Protein AF-A0A933LZY2-F1 (afdb_monomer)

Mean predicted aligned error: 4.34 Å

pLDDT: mean 91.55, std 7.42, range [58.97, 97.94]

Foldseek 3Di:
DPDDDDDDDDDDPDACLPPVVLVVVVVNLVVDDDQAEDEAEQEDDDPPPCSVVVSVSSQVSCCVSVVVSVYHYYYQQCYDPPDPSPVPDCVSCVSVD

Sequence (97 aa):
MPELHPGLVILFGSGETSPNGGRIFESVARRLTGHLRAVILETPAGFELNSAQVAGRIANFLRQRLQNYQPEITIIPARKRNTSFSPDDSELIRPLL

Solvent-accessible surface area (backbone atoms only — not comparable to full-atom values): 6179 Å² total; per-residue (Å²): 128,82,85,83,77,80,76,92,83,84,84,75,94,71,52,63,91,33,81,70,30,47,52,53,55,50,59,50,56,74,71,56,85,76,84,44,73,47,76,44,75,31,56,52,66,87,85,45,87,55,34,70,56,53,47,48,50,52,51,51,51,49,48,64,74,40,44,94,58,64,54,48,77,46,78,33,63,41,54,42,76,94,47,102,32,18,66,82,37,65,80,67,51,45,87,81,110

Secondary structure (DSSP, 8-state):
-----PPP----SS-TTSHHHHHHHHHHHTT--SS-EEEEE----TT-TTHHHHHHHHHHHHHHHTGGG--EEEEE----TTSTT-TT-HHHHGGG-

Radius of gyration: 14.81 Å; Cα contacts (8 Å, |Δi|>4): 104; chains: 1; bounding box: 44×30×37 Å

Structure (mmCIF, N/CA/C/O backbone):
data_AF-A0A933LZY2-F1
#
_entry.id   AF-A0A933LZY2-F1
#
loop_
_atom_site.group_PDB
_atom_site.id
_atom_site.type_symbol
_atom_site.label_atom_id
_atom_site.label_alt_id
_atom_site.label_comp_id
_atom_site.label_asym_id
_atom_site.label_entity_id
_atom_site.label_seq_id
_atom_site.pdbx_PDB_ins_code
_atom_site.Cartn_x
_atom_site.Cartn_y
_atom_site.Cartn_z
_atom_site.occupancy
_atom_site.B_iso_or_equiv
_atom_site.auth_seq_id
_atom_site.auth_comp_id
_atom_site.auth_asym_id
_atom_site.auth_atom_id
_atom_site.pdbx_PDB_model_num
ATOM 1 N N . MET A 1 1 ? -30.865 -6.085 -10.522 1.00 58.97 1 MET A N 1
ATOM 2 C CA . MET A 1 1 ? -29.457 -5.660 -10.383 1.00 58.97 1 MET A CA 1
ATOM 3 C C . MET A 1 1 ? -29.250 -5.399 -8.903 1.00 58.97 1 MET A C 1
ATOM 5 O O . MET A 1 1 ? -30.056 -4.639 -8.377 1.00 58.97 1 MET A O 1
ATOM 9 N N . PRO A 1 2 ? -28.324 -6.072 -8.200 1.00 65.94 2 PRO A N 1
ATOM 10 C CA . PRO A 1 2 ? -28.040 -5.706 -6.814 1.00 65.94 2 PRO A CA 1
ATOM 11 C C . PRO A 1 2 ? -27.610 -4.233 -6.764 1.00 65.94 2 PRO A C 1
ATOM 13 O O . PRO A 1 2 ? -26.930 -3.767 -7.681 1.00 65.94 2 PRO A O 1
ATOM 16 N N . GLU A 1 3 ? -28.041 -3.494 -5.741 1.00 78.56 3 GLU A N 1
ATOM 17 C CA . GLU A 1 3 ? -27.563 -2.127 -5.528 1.00 78.56 3 GLU A CA 1
ATOM 18 C C . GLU A 1 3 ? -26.049 -2.165 -5.299 1.00 78.56 3 GLU A C 1
ATOM 20 O O . GLU A 1 3 ? -25.548 -2.813 -4.379 1.00 78.56 3 GLU A O 1
ATOM 25 N N . LEU A 1 4 ? -25.303 -1.502 -6.183 1.00 80.88 4 LEU A N 1
ATOM 26 C CA . LEU A 1 4 ? -23.877 -1.286 -5.996 1.00 80.88 4 LEU A CA 1
ATOM 27 C C . LEU A 1 4 ? -23.720 -0.140 -4.997 1.00 80.88 4 LEU A C 1
ATOM 29 O O . LEU A 1 4 ? -24.092 0.992 -5.298 1.00 80.88 4 LEU A O 1
ATOM 33 N N . HIS A 1 5 ? -23.146 -0.426 -3.830 1.00 84.31 5 HIS A N 1
ATOM 34 C CA . HIS A 1 5 ? -22.707 0.589 -2.874 1.00 84.31 5 HIS A CA 1
ATOM 35 C C . HIS A 1 5 ? -21.181 0.711 -2.966 1.00 84.31 5 HIS A C 1
ATOM 37 O O . HIS A 1 5 ? -20.474 -0.133 -2.409 1.00 84.31 5 HIS A O 1
ATOM 43 N N . PRO A 1 6 ? -20.642 1.707 -3.694 1.00 88.19 6 PRO A N 1
ATOM 44 C CA . PRO A 1 6 ? -19.203 1.911 -3.771 1.00 88.19 6 PRO A CA 1
ATOM 45 C C . PRO A 1 6 ? -18.605 2.133 -2.381 1.00 88.19 6 PRO A C 1
ATOM 47 O O . PRO A 1 6 ? -19.195 2.805 -1.532 1.00 88.19 6 PRO A O 1
ATOM 50 N N . GLY A 1 7 ? -17.408 1.591 -2.165 1.00 88.31 7 GLY A N 1
ATOM 51 C CA . GLY A 1 7 ? -16.629 1.871 -0.964 1.00 88.31 7 GLY A CA 1
ATOM 52 C C . GLY A 1 7 ? -16.157 3.328 -0.897 1.00 88.31 7 GLY A C 1
ATOM 53 O O . GLY A 1 7 ? -16.219 4.083 -1.868 1.00 88.31 7 GLY A O 1
ATOM 54 N N . LEU A 1 8 ? -15.646 3.723 0.270 1.00 91.56 8 LEU A N 1
ATOM 55 C CA . LEU A 1 8 ? -15.067 5.048 0.480 1.00 91.56 8 LEU A CA 1
ATOM 56 C C . LEU A 1 8 ? -13.787 5.227 -0.354 1.00 91.56 8 LEU A C 1
ATOM 58 O O . LEU A 1 8 ? -12.869 4.416 -0.261 1.00 91.56 8 LEU A O 1
ATOM 62 N N . VAL A 1 9 ? -13.700 6.332 -1.098 1.00 94.12 9 VAL A N 1
ATOM 63 C CA . VAL A 1 9 ? -12.491 6.738 -1.831 1.00 94.12 9 VAL A CA 1
ATOM 64 C C . VAL A 1 9 ? -11.820 7.895 -1.100 1.00 94.12 9 VAL A C 1
ATOM 66 O O . VAL A 1 9 ? -12.473 8.874 -0.741 1.00 94.12 9 VAL A O 1
ATOM 69 N N . ILE A 1 10 ? -10.510 7.785 -0.881 1.00 93.75 10 ILE A N 1
ATOM 70 C CA . ILE A 1 10 ? -9.693 8.815 -0.232 1.00 93.75 10 ILE A CA 1
ATOM 71 C C . ILE A 1 10 ? -8.555 9.190 -1.164 1.00 93.75 10 ILE A C 1
ATOM 73 O O . ILE A 1 10 ? -7.862 8.322 -1.689 1.00 93.75 10 ILE A O 1
ATOM 77 N N . LEU A 1 11 ? -8.356 10.494 -1.335 1.00 95.19 11 LEU A N 1
ATOM 78 C CA . LEU A 1 11 ? -7.293 11.059 -2.151 1.00 95.19 11 LEU A CA 1
ATOM 79 C C . LEU A 1 11 ? -6.330 11.815 -1.238 1.00 95.19 11 LEU A C 1
ATOM 81 O O . LEU A 1 11 ? -6.725 12.756 -0.549 1.00 95.19 11 LEU A O 1
ATOM 85 N N . PHE A 1 12 ? -5.066 11.401 -1.234 1.00 93.12 12 PHE A N 1
ATOM 86 C CA . PHE A 1 12 ? -3.993 12.137 -0.577 1.00 93.12 12 PHE A CA 1
ATOM 87 C C . PHE A 1 12 ? -3.307 13.032 -1.605 1.00 93.12 12 PHE A C 1
ATOM 89 O O . PHE A 1 12 ? -2.862 12.552 -2.642 1.00 93.12 12 PHE A O 1
ATOM 96 N N . GLY A 1 13 ? -3.202 14.330 -1.311 1.00 92.69 13 GLY A N 1
ATOM 97 C CA . GLY A 1 13 ? -2.330 15.221 -2.084 1.00 92.69 13 GLY A CA 1
ATOM 98 C C . GLY A 1 13 ? -0.851 15.030 -1.730 1.00 92.69 13 GLY A C 1
ATOM 99 O O . GLY A 1 13 ? 0.013 15.135 -2.592 1.00 92.69 13 GLY A O 1
ATOM 100 N N . SER A 1 14 ? -0.564 14.757 -0.453 1.00 89.62 14 SER A N 1
ATOM 101 C CA . SER A 1 14 ? 0.756 14.416 0.091 1.00 89.62 14 SER A CA 1
ATOM 102 C C . SER A 1 14 ? 0.600 13.927 1.539 1.00 89.62 14 SER A C 1
ATOM 104 O O . SER A 1 14 ? -0.402 14.234 2.195 1.00 89.62 14 SER A O 1
ATOM 106 N N . GLY A 1 15 ? 1.597 13.213 2.066 1.00 92.19 15 GLY A N 1
ATOM 107 C CA . GLY A 1 15 ? 1.723 12.938 3.497 1.00 92.19 15 GLY A CA 1
ATOM 108 C C . GLY A 1 15 ? 0.860 11.784 4.000 1.00 92.19 15 GLY A C 1
ATOM 109 O O . GLY A 1 15 ? 0.442 11.797 5.159 1.00 92.19 15 GLY A O 1
ATOM 110 N N . GLU A 1 16 ? 0.616 10.776 3.174 1.00 94.50 16 GLU A N 1
ATOM 111 C CA . GLU A 1 16 ? -0.064 9.536 3.540 1.00 94.50 16 GLU A CA 1
ATOM 112 C C . GLU A 1 16 ? 0.623 8.841 4.730 1.00 94.50 16 GLU A C 1
ATOM 114 O O . GLU A 1 16 ? -0.049 8.422 5.669 1.00 94.50 16 GLU A O 1
ATOM 119 N N . THR A 1 17 ? 1.960 8.846 4.793 1.00 94.94 17 THR A N 1
ATOM 120 C CA . THR A 1 17 ? 2.727 8.314 5.938 1.00 94.94 17 THR A CA 1
ATOM 121 C C . THR A 1 17 ? 3.069 9.364 7.005 1.00 94.94 17 THR A C 1
ATOM 123 O O . THR A 1 17 ? 3.966 9.156 7.821 1.00 94.94 17 THR A O 1
ATOM 126 N N . SER A 1 18 ? 2.402 10.522 7.008 1.00 95.06 18 SER A N 1
ATOM 127 C CA . SER A 1 18 ? 2.571 11.539 8.058 1.00 95.06 18 SER A CA 1
ATOM 128 C C . SER A 1 18 ? 1.684 11.242 9.278 1.00 95.06 18 SER A C 1
ATOM 130 O O . SER A 1 18 ? 0.700 10.507 9.160 1.00 95.06 18 SER A O 1
ATOM 132 N N . PRO A 1 19 ? 1.931 11.858 10.453 1.00 92.19 19 PRO A N 1
ATOM 133 C CA . PRO A 1 19 ? 1.029 11.733 11.601 1.00 92.19 19 PRO A CA 1
ATOM 134 C C . PRO A 1 19 ? -0.419 12.144 11.295 1.00 92.19 19 PRO A C 1
ATOM 136 O O . PRO A 1 19 ? -1.353 11.532 11.812 1.00 92.19 19 PRO A O 1
ATOM 139 N N . ASN A 1 20 ? -0.618 13.151 10.436 1.00 90.94 20 ASN A N 1
ATOM 140 C CA . ASN A 1 20 ? -1.951 13.582 10.010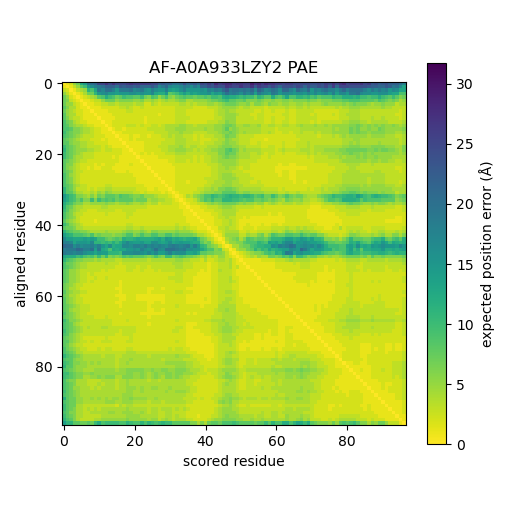 1.00 90.94 20 ASN A CA 1
ATOM 141 C C . ASN A 1 20 ? -2.578 12.579 9.033 1.00 90.94 20 ASN A C 1
ATOM 143 O O . ASN A 1 20 ? -3.747 12.233 9.198 1.00 90.94 20 ASN A O 1
ATOM 147 N N . GLY A 1 21 ? -1.800 12.046 8.085 1.00 91.94 21 GLY A N 1
ATOM 148 C CA . GLY A 1 21 ? -2.251 10.984 7.180 1.00 91.94 21 GLY A CA 1
ATOM 149 C C . GLY A 1 21 ? -2.647 9.708 7.924 1.00 91.94 21 GLY A C 1
ATOM 150 O O . GLY A 1 21 ? -3.690 9.116 7.653 1.00 91.94 21 GLY A O 1
ATOM 151 N N . GLY A 1 22 ? -1.908 9.365 8.981 1.00 94.19 22 GLY A N 1
ATOM 152 C CA . GLY A 1 22 ? -2.231 8.259 9.881 1.00 94.19 22 GLY A CA 1
ATOM 153 C C . GLY A 1 22 ? -3.612 8.361 10.541 1.00 94.19 22 GLY A C 1
ATOM 154 O O . GLY A 1 22 ? -4.238 7.332 10.793 1.00 94.19 22 GLY A O 1
ATOM 155 N N . ARG A 1 23 ? -4.125 9.574 10.801 1.00 95.50 23 ARG A N 1
ATOM 156 C CA . ARG A 1 23 ? -5.486 9.765 11.346 1.00 95.50 23 ARG A CA 1
ATOM 157 C C . ARG A 1 23 ? -6.567 9.443 10.319 1.00 95.50 23 ARG A C 1
ATOM 159 O O . ARG A 1 23 ? -7.641 8.979 10.693 1.00 95.50 23 ARG A O 1
ATOM 166 N N . ILE A 1 24 ? -6.289 9.674 9.036 1.00 95.56 24 ILE A N 1
ATOM 167 C CA . ILE A 1 24 ? -7.208 9.329 7.949 1.00 95.56 24 ILE A CA 1
ATOM 168 C C . ILE A 1 24 ? -7.351 7.809 7.861 1.00 95.56 24 ILE A C 1
ATOM 170 O O . ILE A 1 24 ? -8.475 7.312 7.878 1.00 95.56 24 ILE A O 1
ATOM 174 N N . PHE A 1 25 ? -6.240 7.066 7.889 1.00 95.75 25 PHE A N 1
ATOM 175 C CA . PHE A 1 25 ? -6.280 5.600 7.924 1.00 95.75 25 PHE A CA 1
ATOM 176 C C . PHE A 1 25 ? -7.049 5.054 9.133 1.00 95.75 25 PHE A C 1
ATOM 178 O O . PHE A 1 25 ? -7.872 4.156 8.977 1.00 95.75 25 PHE A O 1
ATOM 185 N N . GLU A 1 26 ? -6.855 5.622 10.326 1.00 95.62 26 GLU A N 1
ATOM 186 C CA . GLU A 1 26 ? -7.643 5.233 11.504 1.00 95.62 26 GLU A CA 1
ATOM 187 C C . GLU A 1 26 ? -9.137 5.537 11.342 1.00 95.62 26 GLU A C 1
ATOM 189 O O . GLU A 1 26 ? -9.976 4.728 11.734 1.00 95.62 26 GLU A O 1
ATOM 194 N N . SER A 1 27 ? -9.492 6.682 10.749 1.00 95.12 27 SER A N 1
ATOM 195 C CA . SER A 1 27 ? -10.892 7.036 10.488 1.00 95.12 27 SER A CA 1
ATOM 196 C C . SER A 1 27 ? -11.578 6.016 9.575 1.00 95.12 27 SER A C 1
ATOM 198 O O . SER A 1 27 ? -12.732 5.662 9.816 1.00 95.12 27 SER A O 1
ATOM 200 N N . VAL A 1 28 ? -10.857 5.504 8.571 1.00 94.19 28 VAL A N 1
ATOM 201 C CA . VAL A 1 28 ? -11.327 4.414 7.703 1.00 94.19 28 VAL A CA 1
ATOM 202 C C . VAL A 1 28 ? -11.450 3.116 8.481 1.00 94.19 28 VAL A C 1
ATOM 204 O O . VAL A 1 28 ? -12.515 2.507 8.460 1.00 94.19 28 VAL A O 1
ATOM 207 N N . ALA A 1 29 ? -10.397 2.714 9.198 1.00 94.38 29 ALA A N 1
ATOM 208 C CA . ALA A 1 29 ? -10.365 1.459 9.945 1.00 94.38 29 ALA A CA 1
ATOM 209 C C . ALA A 1 29 ? -11.543 1.346 10.926 1.00 94.38 29 ALA A C 1
ATOM 211 O O . ALA A 1 29 ? -12.174 0.299 11.006 1.00 94.38 29 ALA A O 1
ATOM 212 N N . ARG A 1 30 ? -11.918 2.446 11.595 1.00 94.19 30 ARG A N 1
ATOM 213 C CA . ARG A 1 30 ? -13.082 2.495 12.500 1.00 94.19 30 ARG A CA 1
ATOM 214 C C . ARG A 1 30 ? -14.435 2.263 11.824 1.00 94.19 30 ARG A C 1
ATOM 216 O O . ARG A 1 30 ? -15.397 1.956 12.521 1.00 94.19 30 ARG A O 1
ATOM 223 N N . ARG A 1 31 ? -14.540 2.486 10.513 1.00 91.62 31 ARG A N 1
ATOM 224 C CA . ARG A 1 31 ? -15.779 2.312 9.736 1.00 91.62 31 ARG A CA 1
ATOM 225 C C . ARG A 1 31 ? -15.890 0.922 9.120 1.00 91.62 31 ARG A C 1
ATOM 227 O O . ARG A 1 31 ? -16.980 0.538 8.712 1.00 91.62 31 ARG A O 1
ATOM 234 N N . LEU A 1 32 ? -14.778 0.198 9.018 1.00 88.94 32 LEU A N 1
ATOM 235 C CA . LEU A 1 32 ? -14.758 -1.151 8.475 1.00 88.94 32 LEU A CA 1
ATOM 236 C C . LEU A 1 32 ? -15.238 -2.139 9.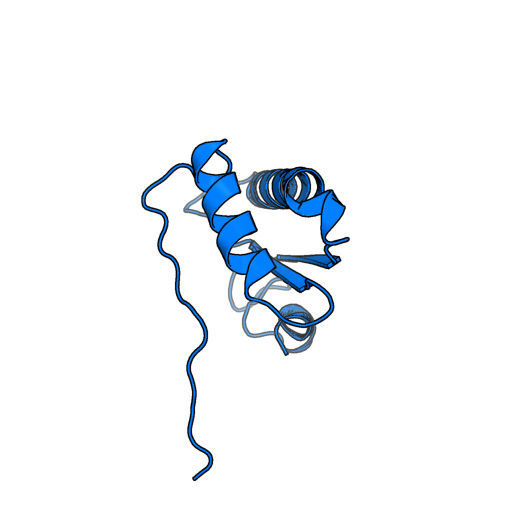540 1.00 88.94 32 LEU A C 1
ATOM 238 O O . LEU A 1 32 ? -14.817 -2.094 10.693 1.00 88.94 32 LEU A O 1
ATOM 242 N N . THR A 1 33 ? -16.127 -3.043 9.143 1.00 83.56 33 THR A N 1
ATOM 243 C CA . THR A 1 33 ? -16.591 -4.146 9.987 1.00 83.56 33 THR A CA 1
ATOM 244 C C . THR A 1 33 ? -15.797 -5.404 9.654 1.00 83.56 33 THR A C 1
ATOM 246 O O . THR A 1 33 ? -15.772 -5.819 8.497 1.00 83.56 33 THR A O 1
ATOM 249 N N . GLY A 1 34 ? -15.184 -6.034 10.656 1.00 85.12 34 GLY A N 1
ATOM 250 C CA . GLY A 1 34 ? -14.425 -7.278 10.489 1.00 85.12 34 GLY A CA 1
ATOM 251 C C . GLY A 1 34 ? -12.908 -7.081 10.489 1.00 85.12 34 GLY A C 1
ATOM 252 O O . GLY A 1 34 ? -12.396 -6.081 10.990 1.00 85.12 34 GLY A O 1
ATOM 253 N N . HIS A 1 35 ? -12.185 -8.078 9.977 1.00 89.81 35 HIS A N 1
ATOM 254 C CA . HIS A 1 35 ? -10.723 -8.079 9.977 1.00 89.81 35 HIS A CA 1
ATOM 255 C C . HIS A 1 35 ? -10.162 -7.065 8.970 1.00 89.81 35 HIS A C 1
ATOM 257 O O . HIS A 1 35 ? -10.553 -7.060 7.799 1.00 89.81 35 HIS A O 1
ATOM 263 N N . LEU A 1 36 ? -9.241 -6.209 9.421 1.00 94.56 36 LEU A N 1
ATOM 264 C CA . LEU A 1 36 ? -8.657 -5.160 8.593 1.00 94.56 36 LEU A CA 1
ATOM 265 C C . LEU A 1 36 ? -7.599 -5.746 7.653 1.00 94.56 36 LEU A C 1
ATOM 267 O O . LEU A 1 36 ? -6.460 -5.969 8.053 1.00 94.56 36 LEU A O 1
ATOM 271 N N . ARG A 1 37 ? -7.972 -5.940 6.389 1.00 94.81 37 ARG A N 1
ATOM 272 C CA . ARG A 1 37 ? -7.055 -6.325 5.311 1.00 94.81 37 ARG A CA 1
ATOM 273 C C . ARG A 1 37 ? -6.705 -5.098 4.480 1.00 94.81 37 ARG A C 1
ATOM 275 O O . ARG A 1 37 ? -7.607 -4.393 4.030 1.00 94.81 37 ARG A O 1
ATOM 282 N N . ALA A 1 38 ? -5.418 -4.838 4.276 1.00 95.44 38 ALA A N 1
ATOM 283 C CA . ALA A 1 38 ? -4.959 -3.765 3.403 1.00 95.44 38 ALA A CA 1
ATOM 284 C C . ALA A 1 38 ? -3.924 -4.277 2.403 1.00 95.44 38 ALA A C 1
ATOM 286 O O . ALA A 1 38 ? -2.942 -4.933 2.755 1.00 95.44 38 ALA A O 1
ATOM 287 N N . VAL A 1 39 ? -4.142 -3.913 1.144 1.00 97.25 39 VAL A N 1
ATOM 288 C CA . VAL A 1 39 ? -3.263 -4.254 0.034 1.00 97.25 39 VAL A CA 1
ATOM 289 C C . VAL A 1 39 ? -2.569 -2.992 -0.454 1.00 97.25 39 VAL A C 1
ATOM 291 O O . VAL A 1 39 ? -3.214 -1.986 -0.742 1.00 97.25 39 VAL A O 1
ATOM 294 N N . ILE A 1 40 ? -1.245 -3.052 -0.553 1.00 96.56 40 ILE A N 1
ATOM 295 C CA . ILE A 1 40 ? -0.413 -1.989 -1.110 1.00 96.56 40 ILE A CA 1
ATOM 296 C C . ILE A 1 40 ? -0.006 -2.412 -2.515 1.00 96.56 40 ILE A C 1
ATOM 298 O O . ILE A 1 40 ? 0.712 -3.397 -2.692 1.00 96.56 40 ILE A O 1
ATOM 302 N N . LEU A 1 41 ? -0.453 -1.651 -3.508 1.00 95.44 41 LEU A N 1
ATOM 303 C CA . LEU A 1 41 ? -0.031 -1.819 -4.892 1.00 95.44 41 LEU A CA 1
ATOM 304 C C . 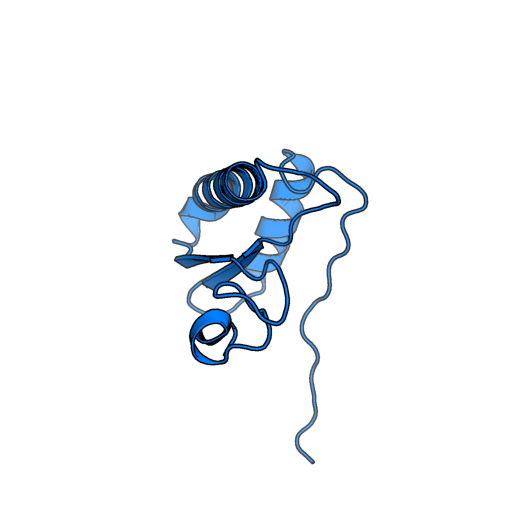LEU A 1 41 ? 1.290 -1.076 -5.093 1.00 95.44 41 LEU A C 1
ATOM 306 O O . LEU A 1 41 ? 1.332 0.152 -5.110 1.00 95.44 41 LEU A O 1
ATOM 310 N N . GLU A 1 42 ? 2.383 -1.825 -5.213 1.00 94.81 42 GLU A N 1
ATOM 311 C CA . GLU A 1 42 ? 3.693 -1.271 -5.540 1.00 94.81 42 GLU A CA 1
ATOM 312 C C . GLU A 1 42 ? 3.760 -1.008 -7.048 1.00 94.81 42 GLU A C 1
ATOM 314 O O . GLU A 1 42 ? 4.006 -1.907 -7.855 1.00 94.81 42 GLU A O 1
ATOM 319 N N . THR A 1 43 ? 3.570 0.255 -7.414 1.00 89.69 43 THR A N 1
ATOM 320 C CA . THR A 1 43 ? 3.766 0.761 -8.772 1.00 89.69 43 THR A CA 1
ATOM 321 C C . THR A 1 43 ? 4.971 1.704 -8.780 1.00 89.69 43 THR A C 1
ATOM 323 O O . THR A 1 43 ? 4.932 2.723 -8.086 1.00 89.69 43 THR A O 1
ATOM 326 N N . PRO A 1 44 ? 6.045 1.414 -9.530 1.00 86.00 44 PRO A N 1
ATOM 327 C CA . PRO A 1 44 ? 7.181 2.322 -9.630 1.00 86.00 44 PRO A CA 1
ATOM 328 C C . PRO A 1 44 ? 6.759 3.677 -10.213 1.00 86.00 44 PRO A C 1
ATOM 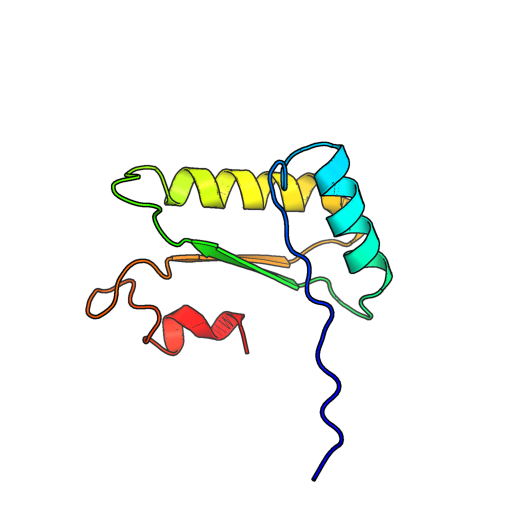330 O O . PRO A 1 44 ? 6.112 3.725 -11.260 1.00 86.00 44 PRO A O 1
ATOM 333 N N . ALA A 1 45 ? 7.148 4.778 -9.568 1.00 76.06 45 ALA A N 1
ATOM 334 C CA . ALA A 1 45 ? 6.986 6.116 -10.125 1.00 76.06 45 ALA A CA 1
ATOM 335 C C . ALA A 1 45 ? 8.230 6.477 -10.958 1.00 76.06 45 ALA A C 1
ATOM 337 O O . ALA A 1 45 ? 9.333 6.624 -10.435 1.00 76.06 45 ALA A O 1
ATOM 338 N N . GLY A 1 46 ? 8.086 6.596 -12.280 1.00 75.50 46 GLY A N 1
ATOM 339 C CA . GLY A 1 46 ? 9.214 6.912 -13.167 1.00 75.50 46 GLY A CA 1
ATOM 340 C C . GLY A 1 46 ? 10.318 5.842 -13.137 1.00 75.50 46 GLY A C 1
ATOM 341 O O . GLY A 1 46 ? 10.067 4.686 -13.466 1.00 75.50 46 GLY A O 1
ATOM 342 N N . PHE A 1 47 ? 11.543 6.232 -12.760 1.00 64.25 47 PHE A N 1
ATOM 343 C CA . PHE A 1 4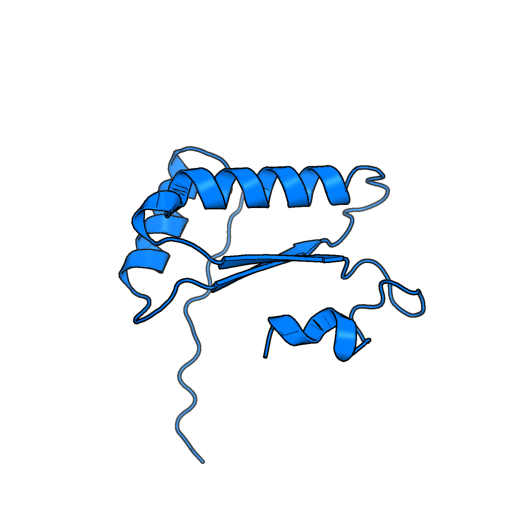7 ? 12.731 5.358 -12.696 1.00 64.25 47 PHE A CA 1
ATOM 344 C C . PHE A 1 47 ? 13.083 4.907 -11.269 1.00 64.25 47 PHE A C 1
ATOM 346 O O . PHE A 1 47 ? 14.236 4.585 -10.982 1.00 64.25 47 PHE A O 1
ATOM 353 N N . GLU A 1 48 ? 12.119 4.921 -10.350 1.00 71.25 48 GLU A N 1
ATOM 354 C CA . GLU A 1 48 ? 12.367 4.665 -8.933 1.00 71.25 48 GLU A CA 1
ATOM 355 C C . GLU A 1 48 ? 12.773 3.200 -8.656 1.00 71.25 48 GLU A C 1
ATOM 357 O O . GLU A 1 48 ? 11.943 2.308 -8.447 1.00 71.25 48 GLU A O 1
ATOM 362 N N . LEU A 1 49 ? 14.091 2.953 -8.638 1.00 73.81 49 LEU A N 1
ATOM 363 C CA . LEU A 1 49 ? 14.704 1.642 -8.372 1.00 73.81 49 LEU A CA 1
ATOM 364 C C . LEU A 1 49 ? 14.360 1.098 -6.973 1.00 73.81 49 LEU A C 1
ATOM 366 O O . LEU A 1 49 ? 14.432 -0.104 -6.733 1.00 73.81 49 LEU A O 1
ATOM 370 N N . ASN A 1 50 ? 13.971 1.977 -6.050 1.00 86.69 50 ASN A N 1
ATOM 371 C CA . ASN A 1 50 ? 13.637 1.683 -4.658 1.00 86.69 50 ASN A CA 1
ATOM 372 C C . ASN A 1 50 ? 12.126 1.535 -4.400 1.00 86.69 50 ASN A C 1
ATOM 374 O O . ASN A 1 50 ? 11.721 1.560 -3.238 1.00 86.69 50 ASN A O 1
ATOM 378 N N . SER A 1 51 ? 11.293 1.350 -5.430 1.00 91.12 51 SER A N 1
ATOM 379 C CA . SER A 1 51 ? 9.833 1.161 -5.292 1.00 91.12 51 SER A CA 1
ATOM 380 C C . SER A 1 51 ? 9.442 0.112 -4.237 1.00 91.12 51 SER A C 1
ATOM 382 O O . SER A 1 51 ? 8.620 0.392 -3.363 1.00 91.12 51 SER A O 1
ATOM 384 N N . ALA A 1 52 ? 10.118 -1.039 -4.211 1.00 92.38 52 ALA A N 1
ATOM 385 C CA . ALA A 1 52 ? 9.921 -2.061 -3.179 1.00 92.38 52 ALA A CA 1
ATOM 386 C C . ALA A 1 52 ? 10.191 -1.541 -1.751 1.00 92.38 52 ALA A C 1
ATOM 388 O O . ALA A 1 52 ? 9.479 -1.881 -0.805 1.00 92.38 52 ALA A O 1
ATOM 389 N N . GLN A 1 53 ? 11.204 -0.685 -1.578 1.00 93.00 53 GLN A N 1
ATOM 390 C CA . GLN A 1 53 ? 11.523 -0.081 -0.281 1.00 93.00 53 GLN A CA 1
ATOM 391 C C . GLN A 1 53 ? 10.464 0.946 0.131 1.00 93.00 53 GLN A C 1
ATOM 393 O O . GLN A 1 53 ? 10.118 1.018 1.309 1.00 93.00 53 GLN A O 1
ATOM 398 N N . VAL A 1 54 ? 9.932 1.721 -0.820 1.00 91.81 54 VAL A N 1
ATOM 399 C CA . VAL A 1 54 ? 8.839 2.675 -0.571 1.00 91.81 54 VAL A CA 1
ATOM 400 C C . VAL A 1 54 ? 7.584 1.935 -0.116 1.00 91.81 54 VAL A C 1
ATOM 402 O O . VAL A 1 54 ? 7.069 2.222 0.966 1.00 91.81 54 VAL A O 1
ATOM 405 N N . ALA A 1 55 ? 7.154 0.913 -0.860 1.00 95.12 55 ALA A N 1
ATOM 406 C CA . ALA A 1 55 ? 6.015 0.079 -0.478 1.00 95.12 55 ALA A CA 1
ATOM 407 C C . ALA A 1 55 ? 6.225 -0.585 0.895 1.00 95.12 55 ALA A C 1
ATOM 409 O O . ALA A 1 55 ? 5.322 -0.593 1.734 1.00 95.12 55 ALA A O 1
ATOM 410 N N . GLY A 1 56 ? 7.442 -1.065 1.176 1.00 96.44 56 GLY A N 1
ATOM 411 C CA . GLY A 1 56 ? 7.813 -1.617 2.480 1.00 96.44 56 GLY A CA 1
ATOM 412 C C . GLY A 1 56 ? 7.702 -0.609 3.630 1.00 96.44 56 GLY A C 1
ATOM 413 O O . GLY A 1 56 ? 7.200 -0.949 4.703 1.00 96.44 56 GLY A O 1
ATOM 414 N N . ARG A 1 57 ? 8.113 0.648 3.417 1.00 95.12 57 ARG A N 1
ATOM 415 C CA . ARG A 1 57 ? 7.967 1.725 4.413 1.00 95.12 57 ARG A CA 1
ATOM 416 C C . ARG A 1 57 ? 6.500 2.034 4.698 1.00 95.12 57 ARG A C 1
ATOM 418 O O . ARG A 1 57 ? 6.138 2.157 5.866 1.00 95.12 57 ARG A O 1
ATOM 425 N N . ILE A 1 58 ? 5.659 2.087 3.664 1.00 95.81 58 ILE A N 1
ATOM 426 C CA . ILE A 1 58 ? 4.208 2.274 3.815 1.00 95.81 58 ILE A CA 1
ATOM 427 C C . ILE A 1 58 ? 3.604 1.105 4.603 1.00 95.81 58 ILE A C 1
ATOM 429 O O . ILE A 1 58 ? 2.856 1.326 5.554 1.00 95.81 58 ILE A O 1
ATOM 433 N N . ALA A 1 59 ? 3.980 -0.136 4.282 1.00 97.69 59 ALA A N 1
ATOM 434 C CA . ALA A 1 59 ? 3.507 -1.315 5.004 1.00 97.69 59 ALA A CA 1
ATOM 435 C C . ALA A 1 59 ? 3.871 -1.264 6.493 1.00 97.69 59 ALA A C 1
ATOM 437 O O . ALA A 1 59 ? 3.019 -1.496 7.348 1.00 97.69 59 ALA A O 1
ATOM 438 N N . ASN A 1 60 ? 5.119 -0.919 6.816 1.00 97.88 60 ASN A N 1
ATOM 439 C CA . ASN A 1 60 ? 5.568 -0.782 8.201 1.00 97.88 60 ASN A CA 1
ATOM 440 C C . ASN A 1 60 ? 4.825 0.336 8.937 1.00 97.88 60 ASN A C 1
ATOM 442 O O . ASN A 1 60 ? 4.394 0.134 10.073 1.0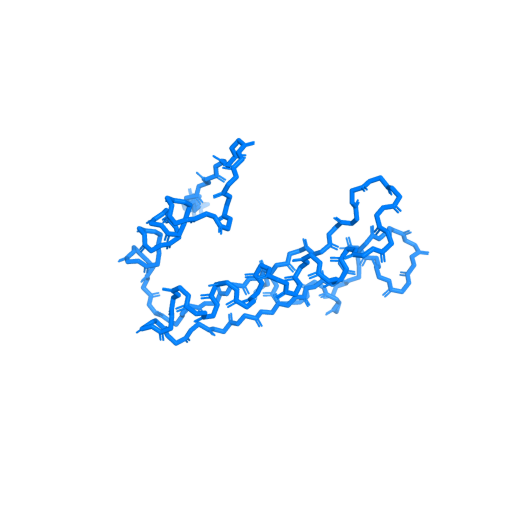0 97.88 60 ASN A O 1
ATOM 446 N N . PHE A 1 61 ? 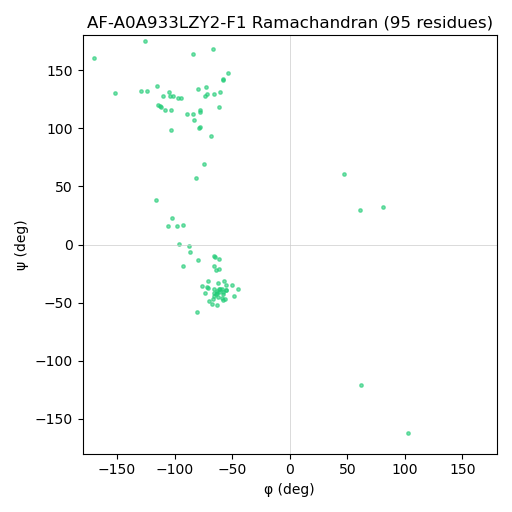4.616 1.477 8.277 1.00 97.75 61 PHE A N 1
ATOM 447 C CA . PHE A 1 61 ? 3.827 2.573 8.826 1.00 97.75 61 PHE A CA 1
ATOM 448 C C . PHE A 1 61 ? 2.399 2.127 9.164 1.00 97.75 61 PHE A C 1
ATOM 450 O O . PHE A 1 61 ? 1.941 2.368 10.278 1.00 97.75 61 PHE A O 1
ATOM 457 N N . LEU A 1 62 ? 1.709 1.431 8.252 1.00 97.44 62 LEU A N 1
ATOM 458 C CA . LEU A 1 62 ? 0.345 0.950 8.488 1.00 97.44 62 LEU A CA 1
ATOM 459 C C . LEU A 1 62 ? 0.281 -0.104 9.598 1.00 97.44 62 LEU A C 1
ATOM 461 O O . LEU A 1 62 ? -0.598 -0.011 10.452 1.00 97.44 62 LEU A O 1
ATOM 465 N N . ARG A 1 63 ? 1.229 -1.053 9.643 1.00 97.44 63 ARG A N 1
ATOM 466 C CA . ARG A 1 63 ? 1.317 -2.043 10.734 1.00 97.44 63 ARG A CA 1
ATOM 467 C C . ARG A 1 63 ? 1.430 -1.365 12.092 1.00 97.44 63 ARG A C 1
ATOM 469 O O . ARG A 1 63 ? 0.702 -1.723 13.009 1.00 97.44 63 ARG A O 1
ATOM 476 N N . GLN A 1 64 ? 2.309 -0.371 12.211 1.00 97.19 64 GLN A N 1
ATOM 477 C CA . GLN A 1 64 ? 2.502 0.357 13.462 1.00 97.19 64 GLN A CA 1
ATOM 478 C C . GLN A 1 64 ? 1.293 1.238 13.796 1.00 97.19 64 GLN A C 1
ATOM 480 O O . GLN A 1 64 ? 0.791 1.207 14.919 1.00 97.19 64 GLN A O 1
ATOM 485 N N . ARG A 1 65 ? 0.812 2.032 12.831 1.00 96.38 65 ARG A N 1
ATOM 486 C CA . ARG A 1 65 ? -0.269 3.001 13.049 1.00 96.38 65 ARG A CA 1
ATOM 487 C C . ARG A 1 65 ? -1.587 2.317 13.389 1.00 96.38 65 ARG A C 1
ATOM 489 O O . ARG A 1 65 ? -2.326 2.816 14.227 1.00 96.38 65 ARG A O 1
ATOM 496 N N . LEU A 1 66 ? -1.869 1.185 12.751 1.00 96.31 66 LEU A N 1
ATOM 497 C CA . LEU A 1 66 ? -3.134 0.468 12.876 1.00 96.31 66 LEU A CA 1
ATOM 498 C C . LEU A 1 66 ? -3.010 -0.802 13.724 1.00 96.31 66 LEU A C 1
ATOM 500 O O . LEU A 1 66 ? -3.919 -1.620 13.693 1.00 96.31 66 LEU A O 1
ATOM 504 N 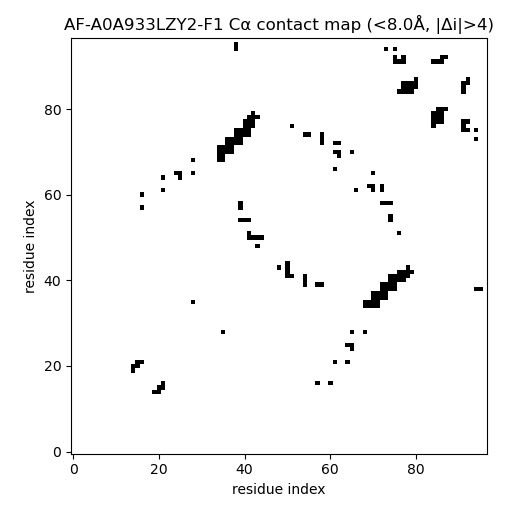N . GLN A 1 67 ? -1.941 -0.968 14.511 1.00 96.12 67 GLN A N 1
ATOM 505 C CA . GLN A 1 67 ? -1.679 -2.182 15.301 1.00 96.12 67 GLN A 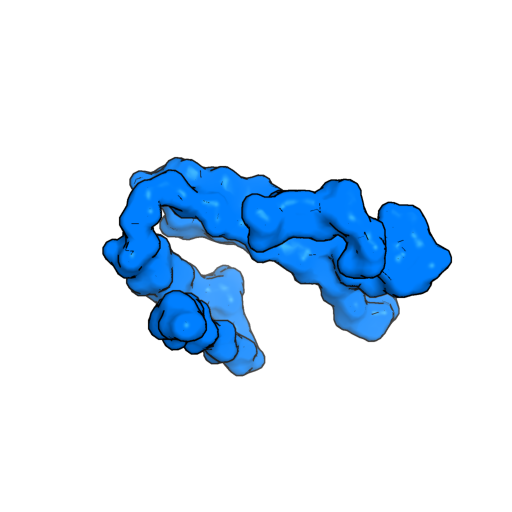CA 1
ATOM 506 C C . GLN A 1 67 ? -2.873 -2.656 16.151 1.00 96.12 67 GLN A C 1
ATOM 508 O O . GLN A 1 67 ? -3.118 -3.854 16.252 1.00 96.12 67 GLN A O 1
ATOM 513 N N . ASN A 1 68 ? -3.673 -1.726 16.689 1.00 95.12 68 ASN A N 1
ATOM 514 C CA . ASN A 1 68 ? -4.857 -2.034 17.503 1.00 95.12 68 ASN A CA 1
ATOM 515 C C . ASN A 1 68 ? -5.973 -2.747 16.717 1.00 95.12 68 ASN A C 1
ATOM 517 O O . ASN A 1 68 ? -6.858 -3.350 17.315 1.00 95.12 68 ASN A O 1
ATOM 521 N N . TYR A 1 69 ? -5.934 -2.678 15.386 1.00 95.38 69 TYR A N 1
ATOM 522 C CA . TYR A 1 69 ? -6.859 -3.352 14.476 1.00 95.38 69 TYR A CA 1
ATOM 523 C C . TYR A 1 69 ? -6.300 -4.685 13.957 1.00 95.38 69 TYR A C 1
ATOM 525 O O . TYR A 1 69 ? -6.974 -5.341 13.169 1.00 95.38 69 TYR A O 1
ATOM 533 N N . GLN A 1 70 ? -5.088 -5.075 14.386 1.00 95.19 70 GLN A N 1
ATOM 534 C CA . GLN A 1 70 ? -4.378 -6.290 13.962 1.00 95.19 70 GLN A CA 1
ATOM 535 C C . GLN A 1 70 ? -4.393 -6.463 12.431 1.00 95.19 70 GLN A C 1
ATOM 537 O O . GLN A 1 70 ? -4.968 -7.429 11.933 1.00 95.19 70 GLN A O 1
ATOM 542 N N . PRO A 1 71 ? -3.828 -5.508 11.669 1.00 96.56 71 PRO A N 1
ATOM 543 C CA . PRO A 1 71 ? -4.024 -5.458 10.232 1.00 96.56 71 PRO A CA 1
ATOM 544 C C . PRO A 1 71 ? -3.252 -6.566 9.509 1.00 96.56 71 PRO A C 1
ATOM 546 O O . PRO A 1 71 ? -2.051 -6.749 9.729 1.00 96.56 71 PRO A O 1
ATOM 549 N N . GLU A 1 72 ? -3.910 -7.224 8.563 1.00 96.88 72 GLU A N 1
ATOM 550 C CA . GLU A 1 72 ? -3.258 -8.055 7.556 1.00 96.88 72 GLU A CA 1
ATOM 551 C C . GLU A 1 72 ? -2.804 -7.153 6.400 1.00 96.88 72 GLU A C 1
ATOM 553 O O . GLU A 1 72 ? -3.623 -6.559 5.697 1.00 96.88 72 GLU A O 1
ATOM 558 N N . ILE A 1 73 ? -1.486 -7.010 6.231 1.00 97.56 73 ILE A N 1
ATOM 559 C CA . ILE A 1 73 ? -0.889 -6.135 5.214 1.00 97.56 73 ILE A CA 1
ATOM 560 C C . ILE A 1 73 ? -0.175 -6.969 4.152 1.00 97.56 73 ILE A C 1
ATOM 562 O O . ILE A 1 73 ? 0.830 -7.623 4.452 1.00 97.56 73 ILE A O 1
ATOM 566 N N . THR A 1 74 ? -0.621 -6.849 2.903 1.00 97.94 74 THR A N 1
ATOM 567 C CA . THR A 1 74 ? -0.009 -7.490 1.731 1.00 97.94 74 THR A CA 1
ATOM 568 C C . THR A 1 74 ? 0.550 -6.434 0.781 1.00 97.94 74 THR A C 1
ATOM 570 O O . THR A 1 74 ? -0.104 -5.430 0.509 1.00 97.94 74 THR A O 1
ATOM 573 N N . ILE A 1 75 ? 1.756 -6.654 0.253 1.00 97.62 75 ILE A N 1
ATOM 574 C CA . ILE A 1 75 ? 2.320 -5.840 -0.833 1.00 97.62 75 ILE A CA 1
ATOM 575 C C . ILE A 1 75 ? 2.221 -6.655 -2.119 1.00 97.62 75 ILE A C 1
ATOM 577 O O . ILE A 1 75 ? 2.691 -7.791 -2.157 1.00 97.62 75 ILE A O 1
ATOM 581 N N . ILE A 1 76 ? 1.639 -6.069 -3.161 1.00 97.19 76 ILE A N 1
ATOM 582 C CA . ILE A 1 76 ? 1.584 -6.659 -4.497 1.00 97.19 76 ILE A CA 1
ATOM 583 C C . ILE A 1 76 ? 2.538 -5.873 -5.407 1.00 97.19 76 ILE A C 1
ATOM 585 O O . ILE A 1 76 ? 2.288 -4.688 -5.652 1.00 97.19 76 ILE A O 1
ATOM 589 N N . PRO A 1 77 ? 3.605 -6.500 -5.937 1.00 95.06 77 PRO A N 1
ATOM 590 C CA . PRO A 1 77 ? 4.519 -5.876 -6.891 1.00 95.06 77 PRO A CA 1
ATOM 591 C C . PRO A 1 77 ? 3.886 -5.758 -8.288 1.00 95.06 77 PRO A C 1
ATOM 593 O O . PRO A 1 77 ? 4.300 -6.423 -9.231 1.00 95.06 77 PRO A O 1
ATOM 596 N N . ALA A 1 78 ? 2.879 -4.896 -8.429 1.00 94.06 78 ALA A N 1
ATOM 597 C CA . ALA A 1 78 ? 2.122 -4.631 -9.655 1.00 94.06 78 ALA A CA 1
ATOM 598 C C . ALA A 1 78 ? 2.859 -3.647 -10.592 1.00 94.06 78 ALA A C 1
ATOM 600 O O . ALA A 1 78 ? 2.360 -2.573 -10.926 1.00 94.06 78 ALA A O 1
ATOM 601 N N . ARG A 1 79 ? 4.087 -3.990 -10.994 1.00 92.00 79 ARG A N 1
ATOM 602 C CA . ARG A 1 79 ? 5.056 -3.031 -11.551 1.00 92.00 79 ARG A CA 1
ATOM 603 C C . ARG A 1 79 ? 4.847 -2.687 -13.023 1.00 92.00 79 ARG A C 1
ATOM 605 O O . ARG A 1 79 ? 4.765 -1.512 -13.371 1.00 92.00 79 ARG A O 1
ATOM 612 N N . LYS A 1 80 ? 4.863 -3.687 -13.915 1.00 91.31 80 LYS A N 1
ATOM 613 C CA . LYS A 1 80 ? 4.889 -3.458 -15.372 1.00 91.31 80 LYS A CA 1
ATOM 614 C C . LYS A 1 80 ? 4.235 -4.603 -16.136 1.00 91.31 80 LYS A C 1
ATOM 616 O O . LYS A 1 80 ? 4.616 -5.759 -15.965 1.00 91.31 80 LYS A O 1
ATOM 621 N N . ARG A 1 81 ? 3.320 -4.258 -17.047 1.00 93.62 81 ARG A N 1
ATOM 622 C CA . ARG A 1 81 ? 2.679 -5.205 -17.976 1.00 93.62 81 ARG A CA 1
ATOM 623 C C . ARG A 1 81 ? 3.708 -6.020 -18.759 1.00 93.62 81 ARG A C 1
ATOM 625 O O . ARG A 1 81 ? 4.772 -5.504 -19.107 1.00 93.62 81 ARG A O 1
ATOM 632 N N . ASN A 1 82 ? 3.358 -7.265 -19.076 1.00 93.31 82 ASN A N 1
ATOM 633 C CA . ASN A 1 82 ? 4.197 -8.201 -19.839 1.00 93.31 82 ASN A CA 1
ATOM 634 C C . ASN A 1 82 ? 5.545 -8.524 -19.163 1.00 93.31 82 ASN A C 1
ATOM 636 O O . ASN A 1 82 ? 6.543 -8.780 -19.833 1.00 93.31 82 ASN A O 1
ATOM 640 N N . THR A 1 83 ? 5.589 -8.486 -17.832 1.00 92.62 83 THR A N 1
ATOM 641 C CA . THR A 1 83 ? 6.724 -8.955 -17.024 1.00 92.62 83 THR A CA 1
ATOM 642 C C . THR A 1 83 ? 6.230 -9.965 -15.988 1.00 92.62 83 THR A C 1
ATOM 644 O O . THR A 1 83 ? 5.024 -10.144 -15.836 1.00 92.62 83 THR A O 1
ATOM 647 N N . SER A 1 84 ? 7.132 -10.579 -15.218 1.00 93.25 84 SER A N 1
ATOM 648 C CA . SER A 1 84 ? 6.756 -11.421 -14.066 1.00 93.25 84 SER A CA 1
ATOM 649 C C . SER A 1 84 ? 6.000 -10.662 -12.964 1.00 93.25 84 SER A C 1
ATOM 651 O O . SER A 1 84 ? 5.478 -11.268 -12.040 1.00 93.25 84 SER A O 1
ATOM 653 N N . PHE A 1 85 ? 5.983 -9.330 -13.035 1.00 93.62 85 PHE A N 1
ATOM 654 C CA . PHE A 1 85 ? 5.311 -8.416 -12.114 1.00 93.62 85 PHE A CA 1
ATOM 655 C C . PHE A 1 85 ? 4.207 -7.643 -12.847 1.00 93.62 85 PHE A C 1
ATOM 657 O O . PHE A 1 85 ? 4.044 -6.430 -12.680 1.00 93.62 85 PHE A O 1
ATOM 664 N N . SER A 1 86 ? 3.509 -8.335 -13.750 1.00 94.06 86 SER A N 1
ATOM 665 C CA . SER A 1 86 ? 2.424 -7.761 -14.537 1.00 94.06 86 SER A CA 1
ATOM 666 C C . SER A 1 86 ? 1.178 -7.559 -13.675 1.00 94.06 86 SER A C 1
ATOM 668 O O . SER A 1 86 ? 0.702 -8.532 -13.102 1.00 94.06 86 SER A O 1
ATOM 670 N N . PRO A 1 87 ? 0.577 -6.354 -13.637 1.00 92.94 87 PRO A N 1
ATOM 671 C CA . PRO A 1 87 ? -0.712 -6.149 -12.970 1.00 92.94 87 PRO A CA 1
ATOM 672 C C . PRO A 1 87 ? -1.870 -6.920 -13.631 1.00 92.94 87 PRO A C 1
ATOM 674 O O . PRO A 1 87 ? -2.953 -6.978 -13.063 1.00 92.94 87 PRO A O 1
ATOM 677 N N . ASP A 1 88 ? -1.649 -7.493 -14.820 1.00 94.50 88 ASP A N 1
ATOM 678 C CA . ASP A 1 88 ? -2.624 -8.336 -15.523 1.00 94.50 88 ASP A CA 1
ATOM 679 C C . ASP A 1 88 ? -2.565 -9.818 -15.096 1.00 94.50 88 ASP A C 1
ATOM 681 O O . ASP A 1 88 ? -3.388 -10.613 -15.543 1.00 94.50 88 ASP A O 1
ATOM 685 N N . ASP A 1 89 ? -1.589 -10.214 -14.271 1.00 95.50 89 ASP A N 1
ATOM 686 C CA . ASP A 1 89 ? -1.482 -11.579 -13.746 1.00 95.50 89 ASP A CA 1
ATOM 687 C C . ASP A 1 89 ? -2.482 -11.787 -12.595 1.00 95.50 89 ASP A C 1
ATOM 689 O O . ASP A 1 89 ? -2.357 -11.178 -11.529 1.00 95.50 89 ASP A O 1
ATOM 693 N N . SER A 1 90 ? -3.473 -12.660 -12.806 1.00 93.88 90 SER A N 1
ATOM 694 C CA . SER A 1 90 ? -4.537 -12.946 -11.838 1.00 93.88 90 SER A CA 1
ATOM 695 C C . SER A 1 90 ? -4.025 -13.536 -10.527 1.00 93.88 90 SER A C 1
ATOM 697 O O . SER A 1 90 ? -4.598 -13.253 -9.475 1.00 93.88 90 SER A O 1
ATOM 699 N N . GLU A 1 91 ? -2.948 -14.323 -10.566 1.00 94.31 91 GLU A N 1
ATOM 700 C CA . GLU A 1 91 ? -2.355 -14.894 -9.354 1.00 94.31 91 GLU A CA 1
ATOM 701 C C . GLU A 1 91 ? -1.653 -13.811 -8.535 1.00 94.31 91 GLU A C 1
ATOM 703 O O . GLU A 1 91 ? -1.746 -13.793 -7.305 1.00 94.31 91 GLU A O 1
ATOM 708 N N . LEU A 1 92 ? -1.016 -12.854 -9.217 1.00 94.50 92 LEU A N 1
ATOM 709 C CA . LEU A 1 92 ? -0.362 -11.720 -8.574 1.00 94.50 92 LEU A CA 1
ATOM 710 C C . LEU A 1 92 ? -1.373 -10.805 -7.870 1.00 94.50 92 LEU A C 1
ATOM 712 O O . LEU A 1 92 ? -1.136 -10.382 -6.737 1.00 94.50 92 LEU A O 1
ATOM 716 N N . ILE A 1 93 ? -2.501 -10.501 -8.523 1.00 95.00 93 ILE A N 1
ATOM 717 C CA . ILE A 1 93 ? -3.522 -9.590 -7.981 1.00 95.00 93 ILE A CA 1
ATOM 718 C C . ILE A 1 93 ? -4.563 -10.271 -7.085 1.00 95.00 93 ILE A C 1
ATOM 720 O O . ILE A 1 93 ? -5.414 -9.580 -6.525 1.00 95.00 93 ILE A O 1
ATOM 724 N N . ARG A 1 94 ? -4.486 -11.596 -6.898 1.00 95.12 94 ARG A N 1
ATOM 725 C CA . ARG A 1 94 ? -5.415 -12.394 -6.079 1.00 95.12 94 ARG A CA 1
ATOM 726 C C . ARG A 1 94 ? -5.761 -11.778 -4.712 1.00 95.12 94 ARG A C 1
ATOM 728 O O . ARG A 1 94 ? -6.922 -11.876 -4.331 1.00 95.12 94 ARG A O 1
ATOM 735 N N . PRO A 1 95 ? -4.840 -11.124 -3.969 1.00 94.31 95 PRO A N 1
ATOM 736 C CA . PRO A 1 95 ? -5.183 -10.515 -2.681 1.00 94.31 95 PRO A CA 1
ATOM 737 C C . PRO A 1 95 ? -6.172 -9.334 -2.750 1.00 94.31 95 PRO A C 1
ATOM 739 O O . PRO A 1 95 ? -6.629 -8.887 -1.701 1.00 94.31 95 PRO A O 1
ATOM 742 N N . LEU A 1 96 ? -6.490 -8.804 -3.940 1.00 89.75 96 LEU A N 1
ATOM 743 C CA . LEU A 1 96 ? -7.508 -7.759 -4.129 1.00 89.75 96 LEU A CA 1
ATOM 744 C C . LEU A 1 96 ? -8.953 -8.291 -4.140 1.00 89.75 96 LEU A C 1
ATOM 746 O O . LEU A 1 96 ? -9.876 -7.476 -4.099 1.00 89.75 96 LEU A O 1
ATOM 750 N N . LEU A 1 97 ? -9.143 -9.612 -4.251 1.00 81.00 97 LEU A N 1
ATOM 751 C CA . LEU A 1 97 ? -10.438 -10.272 -4.463 1.00 81.00 97 LEU A CA 1
ATOM 752 C C . LEU A 1 97 ? -11.039 -10.856 -3.174 1.00 81.00 97 LEU A C 1
ATOM 754 O O . LEU A 1 97 ? -10.280 -11.327 -2.293 1.00 81.00 97 LEU A O 1
#

Nearest PDB structures (foldseek):
  4ld0-assembly1_B  TM=4.834E-01  e=2.294E+00  Thermus thermophilus HB8
  4ld0-assembly1_A  TM=4.836E-01  e=2.604E+00  Thermus thermophilus HB8
  1vjg-assembly1_A  TM=5.341E-01  e=4.327E+00  Nostoc sp. PCC 7120 = FACHB-418
  6s16-assembly1_A  TM=4.861E-01  e=5.942E+00  Thermus thermophilus HB8